Protein AF-A0A453AV91-F1 (afdb_monomer_lite)

Radius of gyration: 17.47 Å; chains: 1; bounding box: 38×27×44 Å

pLDDT: mean 84.44, std 12.91, range [39.5, 97.25]

Structure (mmCIF, N/CA/C/O backbone):
data_AF-A0A453AV91-F1
#
_entry.id   AF-A0A453AV91-F1
#
loop_
_atom_site.group_PDB
_atom_site.id
_atom_site.type_symbol
_atom_site.label_atom_id
_atom_site.label_alt_id
_atom_site.label_comp_id
_atom_site.label_asym_id
_atom_site.label_entity_id
_atom_site.label_seq_id
_atom_site.pdbx_PDB_ins_code
_atom_site.Cartn_x
_atom_site.Cartn_y
_atom_site.Cartn_z
_atom_site.occupancy
_atom_site.B_iso_or_equiv
_atom_site.auth_seq_id
_atom_site.auth_comp_id
_atom_site.auth_asym_id
_atom_site.auth_atom_id
_atom_site.pdbx_PDB_model_num
ATOM 1 N N . MET A 1 1 ? 3.245 9.736 12.009 1.00 63.44 1 MET A N 1
ATOM 2 C CA . MET A 1 1 ? 2.038 9.277 12.734 1.00 63.44 1 MET A CA 1
ATOM 3 C C . MET A 1 1 ? 1.205 10.502 13.049 1.00 63.44 1 MET A C 1
ATOM 5 O O . MET A 1 1 ? 1.737 11.407 13.674 1.00 63.44 1 MET A O 1
ATOM 9 N N . MET A 1 2 ? -0.038 10.572 12.574 1.00 72.44 2 MET A N 1
ATOM 10 C CA . MET A 1 2 ? -0.892 11.754 12.747 1.00 72.44 2 MET A CA 1
ATOM 11 C C . MET A 1 2 ? -2.182 11.342 13.447 1.00 72.44 2 MET A C 1
ATOM 13 O O . MET A 1 2 ? -2.882 10.477 12.938 1.00 72.44 2 MET A O 1
ATOM 17 N N . CYS A 1 3 ? -2.497 11.933 14.600 1.00 78.25 3 CYS A N 1
ATOM 18 C CA . CYS A 1 3 ? -3.756 11.698 15.307 1.00 78.25 3 CYS A CA 1
ATOM 19 C C . CYS A 1 3 ? -4.591 12.975 15.311 1.00 78.25 3 CYS A C 1
ATOM 21 O O . CYS A 1 3 ? -4.126 14.017 15.759 1.00 78.25 3 CYS A O 1
ATOM 23 N N . ILE A 1 4 ? -5.822 12.877 14.823 1.00 78.12 4 ILE A N 1
ATOM 24 C CA . ILE A 1 4 ? -6.762 13.983 14.691 1.00 78.12 4 ILE A CA 1
ATOM 25 C C . ILE A 1 4 ? -7.921 13.735 15.668 1.00 78.12 4 ILE A C 1
ATOM 27 O O . ILE A 1 4 ? -8.476 12.625 15.680 1.00 78.12 4 ILE A O 1
ATOM 31 N N . PRO A 1 5 ? -8.301 14.726 16.492 1.00 73.25 5 PRO A N 1
ATOM 32 C CA . PRO A 1 5 ? -9.514 14.652 17.296 1.00 73.25 5 PRO A CA 1
ATOM 33 C C . PRO A 1 5 ? -10.749 14.465 16.407 1.00 73.25 5 PRO A C 1
ATOM 35 O O . PRO A 1 5 ? -10.887 15.093 15.360 1.00 73.25 5 PRO A O 1
ATOM 38 N N . LYS A 1 6 ? -11.662 13.594 16.820 1.00 71.88 6 LYS A N 1
ATOM 39 C CA . LYS A 1 6 ? -12.963 13.367 16.188 1.00 71.88 6 LYS A CA 1
ATOM 40 C C . LYS A 1 6 ? -14.076 13.731 17.164 1.00 71.88 6 LYS A C 1
ATOM 42 O O . LYS A 1 6 ? -13.840 13.927 18.359 1.00 71.88 6 LYS A O 1
ATOM 47 N N . SER A 1 7 ? -15.299 13.813 16.643 1.00 52.25 7 SER A N 1
ATOM 48 C CA . SER A 1 7 ? -16.496 14.031 17.456 1.00 52.25 7 SER A CA 1
ATOM 49 C C . SER A 1 7 ? -16.586 12.989 18.585 1.00 52.25 7 SER A C 1
ATOM 51 O O . SER A 1 7 ? -16.092 11.860 18.464 1.00 52.25 7 SER A O 1
ATOM 53 N N . PHE A 1 8 ? -17.165 13.397 19.718 1.00 59.78 8 PHE A N 1
ATOM 54 C CA . PHE A 1 8 ? -17.271 12.604 20.955 1.00 59.78 8 PHE A CA 1
ATOM 55 C C . PHE A 1 8 ? -15.936 12.257 21.652 1.00 59.78 8 PHE A C 1
ATOM 57 O O . PHE A 1 8 ? -15.831 11.229 22.320 1.00 59.78 8 PHE A O 1
ATOM 64 N N . GLY A 1 9 ? -14.893 13.084 21.495 1.00 62.41 9 GLY A N 1
ATOM 65 C CA . GLY A 1 9 ? -13.610 12.907 22.199 1.00 62.41 9 GLY A CA 1
ATOM 66 C C . GLY A 1 9 ? -12.787 11.700 21.730 1.00 62.41 9 GLY A C 1
ATOM 67 O O . GLY A 1 9 ? -11.829 11.294 22.387 1.00 62.41 9 GLY A O 1
ATOM 68 N N . SER A 1 10 ? -13.153 11.102 20.595 1.00 65.38 10 SER A N 1
ATOM 69 C CA . SER A 1 10 ? -12.430 9.975 20.009 1.00 65.38 10 SER A CA 1
ATOM 70 C C . SER A 1 10 ? -11.218 10.462 19.203 1.00 65.38 10 SER A C 1
ATOM 72 O O . SER A 1 10 ? -11.280 11.499 18.553 1.00 65.38 10 SER A O 1
ATOM 74 N N . LYS A 1 11 ? -10.088 9.744 19.240 1.00 76.75 11 LYS A N 1
ATOM 75 C CA . LYS A 1 11 ? -8.910 10.056 18.407 1.00 76.75 11 LYS A CA 1
ATOM 76 C C . LYS A 1 11 ? -8.885 9.140 17.184 1.00 76.75 11 LYS A C 1
ATOM 78 O O . LYS A 1 11 ? -8.959 7.916 17.342 1.00 76.75 11 LYS A O 1
ATOM 83 N N . GLN A 1 12 ? -8.773 9.726 15.988 1.00 82.25 12 GLN A N 1
ATOM 84 C CA . GLN A 1 12 ? -8.464 9.005 14.752 1.00 82.25 12 GLN A CA 1
ATOM 85 C C . GLN A 1 12 ? -6.985 9.165 14.428 1.00 82.25 12 GLN A C 1
ATOM 87 O O . GLN A 1 12 ? -6.529 10.276 14.186 1.00 82.25 12 GLN A O 1
ATOM 92 N N . CYS A 1 13 ? -6.249 8.062 14.378 1.00 82.50 13 CYS A N 1
ATOM 93 C CA . CYS A 1 13 ? -4.828 8.058 14.068 1.00 82.50 13 CYS A CA 1
ATOM 94 C C . CYS A 1 13 ? -4.567 7.428 12.700 1.00 82.50 13 CYS A C 1
ATOM 96 O O . CYS A 1 13 ? -5.053 6.339 12.415 1.00 82.50 13 CYS A O 1
ATOM 98 N N . ILE A 1 14 ? -3.790 8.107 11.862 1.00 77.81 14 ILE A N 1
ATOM 99 C CA . ILE A 1 14 ? -3.276 7.595 10.596 1.00 77.81 14 ILE A CA 1
ATOM 100 C C . ILE A 1 14 ? -1.859 7.084 10.842 1.00 77.81 14 ILE A C 1
ATOM 102 O O . ILE A 1 14 ? -0.964 7.817 11.293 1.00 77.81 14 ILE A O 1
ATOM 106 N N . PHE A 1 15 ? -1.675 5.802 10.551 1.00 76.00 15 PHE A N 1
ATOM 107 C CA . PHE A 1 15 ? -0.413 5.104 10.648 1.00 76.00 15 PHE A CA 1
ATOM 108 C C . PHE A 1 15 ? 0.048 4.679 9.257 1.00 76.00 15 PHE A C 1
ATOM 110 O O . PHE A 1 15 ? -0.577 3.863 8.583 1.00 76.00 15 PHE A O 1
ATOM 117 N N . GLN A 1 16 ? 1.168 5.252 8.842 1.00 63.97 16 GLN A N 1
ATOM 118 C CA . GLN A 1 16 ? 1.811 4.975 7.570 1.00 63.97 16 GLN A CA 1
ATOM 119 C C . GLN A 1 16 ? 3.287 4.777 7.875 1.00 63.97 16 GLN A C 1
ATOM 121 O O . GLN A 1 16 ? 4.066 5.723 7.884 1.00 63.97 16 GLN A O 1
ATOM 126 N N . TYR A 1 17 ? 3.642 3.567 8.288 1.00 62.88 17 TYR A N 1
ATOM 127 C CA . TYR A 1 17 ? 5.019 3.219 8.616 1.00 62.88 17 TYR A CA 1
ATOM 128 C C . TYR A 1 17 ? 5.360 1.884 7.973 1.00 62.88 17 TYR A C 1
ATOM 130 O O . TYR A 1 17 ? 4.558 0.956 7.975 1.00 62.88 17 TYR A O 1
ATOM 138 N N . ILE A 1 18 ? 6.582 1.825 7.449 1.00 54.62 18 ILE A N 1
ATOM 139 C CA . ILE A 1 18 ? 7.160 0.719 6.671 1.00 54.62 18 ILE A CA 1
ATOM 140 C C . ILE A 1 18 ? 7.706 -0.392 7.592 1.00 54.62 18 ILE A C 1
ATOM 142 O O . ILE A 1 18 ? 8.215 -1.409 7.131 1.00 54.62 18 ILE A O 1
ATOM 146 N N . TYR A 1 19 ? 7.604 -0.221 8.912 1.00 57.19 19 TYR A N 1
ATOM 147 C CA . TYR A 1 19 ? 8.121 -1.167 9.897 1.00 57.19 19 TYR A CA 1
ATOM 148 C C . TYR A 1 19 ? 6.991 -1.728 10.748 1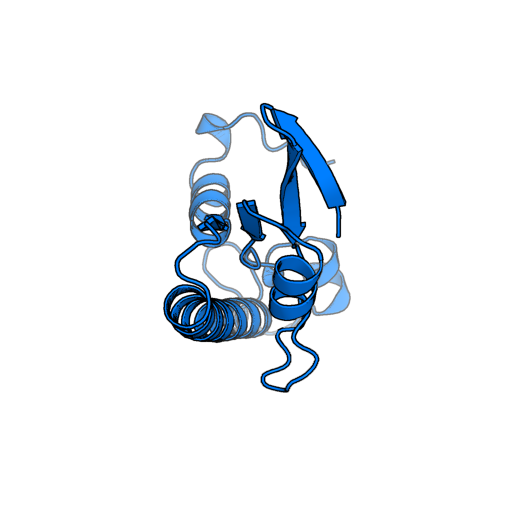.00 57.19 19 TYR A C 1
ATOM 150 O O . TYR A 1 19 ? 6.415 -1.044 11.593 1.00 57.19 19 TYR A O 1
ATOM 158 N N . ILE A 1 20 ? 6.693 -3.005 10.523 1.00 58.22 20 ILE A N 1
ATOM 159 C CA . ILE A 1 20 ? 5.889 -3.804 11.439 1.00 58.22 20 ILE A CA 1
ATOM 160 C C . ILE A 1 20 ? 6.885 -4.588 12.270 1.00 58.22 20 ILE A C 1
ATOM 162 O O . ILE A 1 20 ? 7.383 -5.627 11.838 1.00 58.22 20 ILE A O 1
ATOM 166 N N . ASN A 1 21 ? 7.188 -4.081 13.458 1.00 58.69 21 ASN A N 1
ATOM 167 C CA . ASN A 1 21 ? 7.841 -4.902 14.464 1.00 58.69 21 ASN A CA 1
ATOM 168 C C . ASN A 1 21 ? 6.806 -5.912 14.981 1.00 58.69 21 ASN A C 1
ATOM 170 O O . ASN A 1 21 ? 5.677 -5.540 15.326 1.00 58.69 21 ASN A O 1
ATOM 174 N N . ARG A 1 22 ? 7.179 -7.198 14.988 1.00 58.88 22 ARG A N 1
ATOM 175 C CA . ARG A 1 22 ? 6.365 -8.274 15.586 1.00 58.88 22 ARG A CA 1
ATOM 176 C C . ARG A 1 22 ? 6.412 -8.257 17.123 1.00 58.88 22 ARG A C 1
ATOM 178 O O . ARG A 1 22 ? 5.667 -9.003 17.749 1.00 58.88 22 ARG A O 1
ATOM 185 N N . ASP A 1 23 ? 7.240 -7.394 17.705 1.00 59.19 23 ASP A N 1
ATOM 186 C CA . ASP A 1 23 ? 7.499 -7.327 19.142 1.00 59.19 23 ASP A CA 1
ATOM 187 C C . ASP A 1 23 ? 6.494 -6.458 19.919 1.00 59.19 23 ASP A C 1
ATOM 189 O O . ASP A 1 23 ? 5.568 -5.852 19.369 1.00 59.19 23 ASP A O 1
ATOM 193 N N . PHE A 1 24 ? 6.697 -6.409 21.240 1.00 49.00 24 PHE A N 1
ATOM 194 C CA . PHE A 1 24 ? 5.861 -5.708 22.218 1.00 49.00 24 PHE A CA 1
ATOM 195 C C . PHE A 1 24 ? 5.777 -4.185 21.981 1.00 49.00 24 PHE A C 1
ATOM 197 O O . PHE A 1 24 ? 4.744 -3.586 22.271 1.00 49.00 24 PHE A O 1
ATOM 204 N N . ASP A 1 25 ? 6.795 -3.564 21.368 1.00 63.44 25 ASP A N 1
ATOM 205 C CA . ASP A 1 25 ? 6.786 -2.143 20.967 1.00 63.44 25 ASP A CA 1
ATOM 206 C C . ASP A 1 25 ? 6.143 -1.939 19.584 1.00 63.44 25 ASP A C 1
ATOM 208 O O . ASP A 1 25 ? 6.678 -1.289 18.684 1.00 63.44 25 ASP A O 1
ATOM 212 N N . ASN A 1 26 ? 4.976 -2.551 19.376 1.00 77.44 26 ASN A N 1
ATOM 213 C CA . ASN A 1 26 ? 4.208 -2.331 18.164 1.00 77.44 26 ASN A CA 1
ATOM 214 C C . ASN A 1 26 ? 3.555 -0.933 18.229 1.00 77.44 26 ASN A C 1
ATOM 216 O O . ASN A 1 26 ? 2.711 -0.693 19.103 1.00 77.44 26 ASN A O 1
ATOM 220 N N . PRO A 1 27 ? 3.849 -0.018 17.288 1.00 80.50 27 PRO A N 1
ATOM 221 C CA . PRO A 1 27 ? 3.313 1.343 17.330 1.00 80.50 27 PRO A CA 1
ATOM 222 C C . PRO A 1 27 ? 1.780 1.413 17.296 1.00 80.50 27 PRO A C 1
ATOM 224 O O . PRO A 1 27 ? 1.188 2.323 17.873 1.00 80.50 27 PRO A O 1
ATOM 227 N N . LEU A 1 28 ? 1.114 0.436 16.669 1.00 84.75 28 LEU A N 1
ATOM 228 C CA . LEU A 1 28 ? -0.347 0.346 16.664 1.00 84.75 28 LEU A CA 1
ATOM 229 C C . LEU A 1 28 ? -0.888 0.013 18.061 1.00 84.75 28 LEU A C 1
ATOM 231 O O . LEU A 1 28 ? -1.907 0.571 18.454 1.00 84.75 28 LEU A O 1
ATOM 235 N N . GLN A 1 29 ? -0.202 -0.835 18.838 1.00 87.56 29 GLN A N 1
ATOM 236 C CA . GLN A 1 29 ? -0.583 -1.105 20.233 1.00 87.56 29 GLN A CA 1
ATOM 237 C C . GLN A 1 29 ? -0.455 0.152 21.089 1.00 87.56 29 GLN A C 1
ATOM 239 O O . GLN A 1 29 ? -1.357 0.454 21.866 1.00 87.56 29 GLN A O 1
ATOM 244 N N . ARG A 1 30 ? 0.616 0.930 20.895 1.00 85.88 30 ARG A N 1
ATOM 245 C CA . ARG A 1 30 ? 0.808 2.211 21.588 1.00 85.88 30 ARG A CA 1
ATOM 246 C C . ARG A 1 30 ? -0.298 3.206 21.266 1.00 85.88 30 ARG A C 1
ATOM 248 O O . ARG A 1 30 ? -0.814 3.859 22.166 1.00 85.88 30 ARG A O 1
ATOM 255 N N . LEU A 1 31 ? -0.721 3.289 20.004 1.00 86.56 31 LEU A N 1
ATOM 256 C CA . LEU A 1 31 ? -1.872 4.110 19.621 1.00 86.56 31 LEU A CA 1
ATOM 257 C C . LEU A 1 31 ? -3.141 3.702 20.378 1.00 86.56 31 LEU A C 1
ATOM 259 O O . LEU A 1 31 ? -3.849 4.572 20.886 1.00 86.56 31 LEU A O 1
ATOM 263 N N . VAL A 1 32 ? -3.403 2.398 20.499 1.00 88.69 32 VAL A N 1
ATOM 264 C CA . VAL A 1 32 ? -4.538 1.893 21.284 1.00 88.69 32 VAL A CA 1
ATOM 265 C C . VAL A 1 32 ? -4.400 2.274 22.762 1.00 88.69 32 VAL A C 1
ATOM 267 O O . VAL A 1 32 ? -5.340 2.819 23.335 1.00 88.69 32 VAL A O 1
ATOM 270 N N . GLN A 1 33 ? -3.227 2.058 23.366 1.00 88.00 33 GLN A N 1
ATOM 271 C CA . GLN A 1 33 ? -2.942 2.408 24.766 1.00 88.00 33 GLN A CA 1
ATOM 272 C C . GLN A 1 33 ? -3.105 3.912 25.046 1.00 88.00 33 GLN A C 1
ATOM 274 O O . GLN A 1 33 ? -3.547 4.295 26.124 1.00 88.00 33 GLN A O 1
ATOM 279 N N . HIS A 1 34 ? -2.827 4.770 24.061 1.00 87.25 34 HIS A N 1
ATOM 280 C CA . HIS A 1 34 ? -3.050 6.219 24.136 1.00 87.25 34 HIS A CA 1
ATOM 281 C C . HIS A 1 34 ? -4.492 6.660 23.798 1.00 87.25 34 HIS A C 1
ATOM 283 O O . HIS A 1 34 ? -4.755 7.857 23.614 1.00 87.25 34 HIS A O 1
ATOM 289 N N . GLY A 1 35 ? -5.437 5.718 23.722 1.00 88.31 35 GLY A N 1
ATOM 290 C CA . GLY A 1 35 ? -6.868 5.989 23.571 1.00 88.31 35 GLY A CA 1
ATOM 291 C C . GLY A 1 35 ? -7.344 6.170 22.128 1.00 88.31 35 GLY A C 1
ATOM 292 O O . GLY A 1 35 ? -8.411 6.750 21.906 1.00 88.31 35 GLY A O 1
ATOM 293 N N . ALA A 1 36 ? -6.588 5.708 21.125 1.00 88.69 36 ALA A N 1
ATOM 294 C CA . ALA A 1 36 ? -7.070 5.712 19.746 1.00 88.69 36 ALA A CA 1
ATOM 295 C C . ALA A 1 36 ? -8.261 4.751 19.589 1.00 88.69 36 ALA A C 1
ATOM 297 O O . ALA A 1 36 ? -8.143 3.537 19.774 1.00 88.69 36 ALA A O 1
ATOM 298 N N . LYS A 1 37 ? -9.417 5.303 19.201 1.00 91.06 37 LYS A N 1
ATOM 299 C CA . LYS A 1 37 ? -10.620 4.516 18.875 1.00 91.06 37 LYS A CA 1
ATOM 300 C C . LYS A 1 37 ? -10.687 4.150 17.397 1.00 91.06 37 LYS A C 1
ATOM 302 O O . LYS A 1 37 ? -11.312 3.153 17.046 1.00 91.06 37 LYS A O 1
ATOM 307 N N . TYR A 1 38 ? -10.028 4.935 16.548 1.00 90.69 38 TYR A N 1
ATOM 308 C CA . TYR A 1 38 ? -9.949 4.708 15.112 1.00 90.69 38 TYR A CA 1
ATOM 309 C C . TYR A 1 38 ? -8.490 4.758 14.681 1.00 90.69 38 TYR A C 1
ATOM 311 O O . TYR A 1 38 ? -7.803 5.749 14.922 1.00 90.69 38 TYR A O 1
ATOM 319 N N . ILE A 1 39 ? -8.015 3.700 14.038 1.00 89.81 39 ILE A N 1
ATOM 320 C CA . ILE A 1 39 ? -6.660 3.633 13.499 1.00 89.81 39 ILE A CA 1
ATOM 321 C C . ILE A 1 39 ? -6.773 3.276 12.025 1.00 89.81 39 ILE A C 1
ATOM 323 O O . ILE A 1 39 ? -7.290 2.219 11.685 1.00 89.81 39 ILE A O 1
ATOM 327 N N . VAL A 1 40 ? -6.308 4.157 11.149 1.00 89.31 40 VAL A N 1
ATOM 328 C CA . VAL A 1 40 ? -6.215 3.902 9.712 1.00 89.31 40 VAL A CA 1
ATOM 329 C C . VAL A 1 40 ? -4.780 3.520 9.404 1.00 89.31 40 VAL A C 1
ATOM 331 O O . VAL A 1 40 ? -3.865 4.281 9.708 1.00 89.31 40 VAL A O 1
ATOM 334 N N . VAL A 1 41 ? -4.586 2.347 8.816 1.00 87.69 41 VAL A N 1
ATOM 335 C CA . VAL A 1 41 ? -3.274 1.821 8.460 1.00 87.69 41 VAL A CA 1
ATOM 336 C C . VAL A 1 41 ? -3.179 1.691 6.952 1.00 87.69 41 VAL A C 1
ATOM 338 O O . VAL A 1 41 ? -4.008 1.032 6.333 1.00 87.69 41 VAL A O 1
ATOM 341 N N . ALA A 1 42 ? -2.186 2.333 6.359 1.00 85.69 42 ALA A N 1
ATOM 342 C CA . ALA A 1 42 ? -1.933 2.260 4.929 1.00 85.69 42 ALA A CA 1
ATOM 343 C C . ALA A 1 42 ? -1.002 1.092 4.586 1.00 85.69 42 ALA A C 1
ATOM 345 O O . ALA A 1 42 ? 0.063 0.965 5.190 1.00 85.69 42 ALA A O 1
ATOM 346 N N . ASP A 1 43 ? -1.370 0.289 3.587 1.00 87.62 43 ASP A N 1
ATOM 347 C CA . ASP A 1 43 ? -0.454 -0.676 2.976 1.00 87.62 43 ASP A CA 1
ATOM 348 C C . ASP A 1 43 ? 0.650 0.045 2.180 1.00 87.62 43 ASP A C 1
ATOM 350 O O . ASP A 1 43 ? 0.494 1.181 1.723 1.00 87.62 43 ASP A O 1
ATOM 354 N N . ILE A 1 44 ? 1.764 -0.644 1.943 1.00 87.56 44 ILE A N 1
ATOM 355 C CA . ILE A 1 44 ? 2.812 -0.172 1.040 1.00 87.56 44 ILE A CA 1
ATOM 356 C C . ILE A 1 44 ? 2.343 -0.381 -0.404 1.00 87.56 44 ILE A C 1
ATOM 358 O O . ILE A 1 44 ? 2.021 -1.495 -0.814 1.00 87.56 44 ILE A O 1
ATOM 362 N N . PHE A 1 45 ? 2.296 0.693 -1.184 1.00 90.12 45 PHE A N 1
ATOM 363 C CA . PHE A 1 45 ? 2.035 0.666 -2.628 1.00 90.12 45 PHE A CA 1
ATOM 364 C C . PHE A 1 45 ? 3.253 0.081 -3.391 1.00 90.12 45 PHE A C 1
ATOM 366 O O . PHE A 1 45 ? 4.290 -0.153 -2.768 1.00 90.12 45 PHE A O 1
ATOM 373 N N . PRO A 1 46 ? 3.196 -0.223 -4.703 1.00 93.69 46 PRO A N 1
ATOM 374 C CA . PRO A 1 46 ? 4.328 -0.823 -5.419 1.00 93.69 46 PRO A CA 1
ATOM 375 C C . PRO A 1 46 ? 5.490 0.174 -5.582 1.00 93.69 46 PRO A C 1
ATOM 377 O O . PRO A 1 46 ? 5.676 0.807 -6.615 1.00 93.69 46 PRO A O 1
ATOM 380 N N . ILE A 1 47 ? 6.309 0.305 -4.537 1.00 93.00 47 ILE A N 1
ATOM 381 C CA . ILE A 1 47 ? 7.444 1.236 -4.469 1.00 93.00 47 ILE A CA 1
ATOM 382 C C . ILE A 1 47 ? 8.493 0.996 -5.564 1.00 93.00 47 ILE A C 1
ATOM 384 O O . ILE A 1 47 ? 9.237 1.913 -5.895 1.00 93.00 47 ILE A O 1
ATOM 388 N N . GLY A 1 48 ? 8.541 -0.203 -6.156 1.00 94.56 48 GLY A N 1
ATOM 389 C CA . GLY A 1 48 ? 9.404 -0.513 -7.297 1.00 94.56 48 GLY A CA 1
ATOM 390 C C . GLY A 1 48 ? 9.014 0.209 -8.588 1.00 94.56 48 GLY A C 1
ATOM 391 O O . GLY A 1 48 ? 9.775 0.138 -9.545 1.00 94.56 48 GLY A O 1
ATOM 392 N N . CYS A 1 49 ? 7.860 0.880 -8.615 1.00 95.06 49 CYS A N 1
ATOM 393 C CA . CYS A 1 49 ? 7.403 1.719 -9.721 1.00 95.06 49 CYS A CA 1
ATOM 394 C C . CYS A 1 49 ? 7.786 3.198 -9.560 1.00 95.06 49 CYS A C 1
ATOM 396 O O . CYS A 1 49 ? 7.554 3.992 -10.465 1.00 95.06 49 CYS A O 1
ATOM 398 N N . LEU A 1 50 ? 8.318 3.610 -8.403 1.00 93.19 50 LEU A N 1
ATOM 399 C CA . LEU A 1 50 ? 8.652 5.016 -8.182 1.00 93.19 50 LEU A CA 1
ATOM 400 C C . LEU A 1 50 ? 9.909 5.413 -8.963 1.00 93.19 50 LEU A C 1
ATOM 402 O O . LEU A 1 50 ? 10.894 4.671 -8.892 1.00 93.19 50 LEU A O 1
ATOM 406 N N . PRO A 1 51 ? 9.958 6.620 -9.566 1.00 92.44 51 PRO A N 1
ATOM 407 C CA . PRO A 1 51 ? 11.144 7.103 -10.275 1.00 92.44 51 PRO A CA 1
ATOM 408 C C . PRO A 1 51 ? 12.423 6.989 -9.440 1.00 92.44 51 PRO A C 1
ATOM 410 O O . PRO A 1 51 ? 13.427 6.454 -9.893 1.00 92.44 51 PRO A O 1
ATOM 413 N N . GLY A 1 52 ? 12.373 7.374 -8.160 1.00 93.50 52 GLY A N 1
ATOM 414 C CA . GLY A 1 52 ? 13.530 7.267 -7.267 1.00 93.50 52 GLY A CA 1
ATOM 415 C C . GLY A 1 52 ? 14.021 5.830 -7.035 1.00 93.50 52 GLY A C 1
ATOM 416 O O . GLY A 1 52 ? 15.226 5.619 -6.902 1.00 93.50 52 GLY A O 1
ATOM 417 N N . ALA A 1 53 ? 13.120 4.842 -7.000 1.00 92.81 53 ALA A N 1
ATOM 418 C CA . ALA A 1 53 ? 13.497 3.434 -6.882 1.00 92.81 53 ALA A CA 1
ATOM 419 C C . ALA A 1 53 ? 14.069 2.908 -8.203 1.00 92.81 53 ALA A C 1
ATOM 421 O O . ALA A 1 53 ? 15.095 2.234 -8.188 1.00 92.81 53 ALA A O 1
ATOM 422 N N . LEU A 1 54 ? 13.446 3.268 -9.328 1.00 95.12 54 LEU A N 1
ATOM 423 C CA . LEU A 1 54 ? 13.897 2.899 -10.669 1.00 95.12 54 LEU A CA 1
ATOM 424 C C . LEU A 1 54 ? 15.296 3.442 -10.973 1.00 95.12 54 LEU A C 1
ATOM 426 O O . LEU A 1 54 ? 16.112 2.706 -11.515 1.00 95.12 54 LEU A O 1
ATOM 430 N N . THR A 1 55 ? 15.605 4.675 -10.561 1.00 95.19 55 THR A N 1
ATOM 431 C CA . THR A 1 55 ? 16.931 5.279 -10.751 1.00 95.19 55 THR A CA 1
ATOM 432 C C . THR A 1 55 ? 17.982 4.670 -9.824 1.00 95.19 55 THR A C 1
ATOM 434 O O . THR A 1 55 ? 19.075 4.331 -10.265 1.00 95.19 55 THR A O 1
ATOM 437 N N . LYS A 1 56 ? 17.682 4.522 -8.527 1.00 95.56 56 LYS A N 1
ATOM 438 C CA . LYS A 1 56 ? 18.683 4.086 -7.533 1.00 95.56 56 LYS A CA 1
ATOM 439 C C . LYS A 1 56 ? 18.938 2.582 -7.530 1.00 95.56 56 LYS A C 1
ATOM 441 O O . LYS A 1 56 ? 20.016 2.152 -7.136 1.00 95.56 56 LYS A O 1
ATOM 446 N N . LEU A 1 57 ? 17.937 1.789 -7.901 1.00 94.81 57 LEU A N 1
ATOM 447 C CA . LEU A 1 57 ? 17.973 0.325 -7.870 1.00 94.81 57 LEU A CA 1
ATOM 448 C C . LEU A 1 57 ? 17.836 -0.267 -9.278 1.00 94.81 57 LEU A C 1
ATOM 450 O O . LEU A 1 57 ? 17.368 -1.398 -9.426 1.00 94.81 57 LEU A O 1
ATOM 454 N N . ALA A 1 58 ? 18.214 0.509 -10.299 1.00 93.38 58 ALA A N 1
ATOM 455 C CA . ALA A 1 58 ? 18.204 0.086 -11.690 1.00 93.38 58 ALA A CA 1
ATOM 456 C C . ALA A 1 58 ? 18.952 -1.241 -11.866 1.00 93.38 58 ALA A C 1
ATOM 458 O O . ALA A 1 58 ? 20.003 -1.473 -11.264 1.00 93.38 58 ALA A O 1
ATOM 459 N N . ASN A 1 59 ? 18.417 -2.106 -12.719 1.00 93.62 59 ASN A N 1
ATOM 460 C CA . ASN A 1 59 ? 19.030 -3.371 -13.073 1.00 93.62 59 ASN A CA 1
ATOM 461 C C . ASN A 1 59 ? 19.213 -3.430 -14.598 1.00 93.62 59 ASN A C 1
ATOM 463 O O . ASN A 1 59 ? 18.270 -3.135 -15.327 1.00 93.62 59 ASN A O 1
ATOM 467 N N . PRO A 1 60 ? 20.388 -3.818 -15.120 1.00 93.94 60 PRO A N 1
ATOM 468 C CA . PRO A 1 60 ? 20.572 -3.958 -16.565 1.00 93.94 60 PRO A CA 1
ATOM 469 C C . PRO A 1 60 ? 19.733 -5.101 -17.159 1.00 93.94 60 PRO A C 1
ATOM 471 O O . PRO A 1 60 ? 19.426 -5.099 -18.352 1.00 93.94 60 PRO A O 1
ATOM 474 N N . ASN A 1 61 ? 19.343 -6.085 -16.346 1.00 96.06 61 ASN A N 1
ATOM 475 C CA . ASN A 1 61 ? 18.530 -7.203 -16.786 1.00 96.06 61 ASN A CA 1
ATOM 476 C C . ASN A 1 61 ? 17.048 -6.811 -16.859 1.00 96.06 61 ASN A C 1
ATOM 478 O O . ASN A 1 61 ? 16.362 -6.701 -15.841 1.00 96.06 61 ASN A O 1
ATOM 482 N N . LYS A 1 62 ? 16.521 -6.699 -18.083 1.00 93.56 62 LYS A N 1
ATOM 483 C CA . LYS A 1 62 ? 15.104 -6.397 -18.342 1.00 93.56 62 LYS A CA 1
ATOM 484 C C . LYS A 1 62 ? 14.135 -7.409 -17.713 1.00 93.56 62 LYS A C 1
ATOM 486 O O . LYS A 1 62 ? 12.999 -7.053 -17.422 1.00 93.56 62 LYS A O 1
ATOM 491 N N . VAL A 1 63 ? 14.569 -8.645 -17.444 1.00 96.81 63 VAL A N 1
ATOM 492 C CA . VAL A 1 63 ? 13.739 -9.675 -16.790 1.00 96.81 63 VAL A CA 1
ATOM 493 C C . VAL A 1 63 ? 13.373 -9.293 -15.349 1.00 96.81 63 VAL A C 1
ATOM 495 O O . VAL A 1 63 ? 12.340 -9.739 -14.845 1.00 96.81 63 VAL A O 1
ATOM 498 N N . GLU A 1 64 ? 14.148 -8.422 -14.698 1.00 96.44 64 GLU A N 1
ATOM 499 C CA . GLU A 1 64 ? 13.863 -7.927 -13.343 1.00 96.44 64 GLU A CA 1
ATOM 500 C C . GLU A 1 64 ? 12.696 -6.930 -13.287 1.00 96.44 64 GLU A C 1
ATOM 502 O O . GLU A 1 64 ? 12.220 -6.600 -12.197 1.00 96.44 64 GLU A O 1
ATOM 507 N N . TYR A 1 65 ? 12.186 -6.501 -14.441 1.00 97.00 65 TYR A N 1
ATOM 508 C CA . TYR A 1 65 ? 11.060 -5.583 -14.553 1.00 97.00 65 TYR A CA 1
ATOM 509 C C . TYR A 1 65 ? 9.778 -6.329 -14.930 1.00 97.00 65 TYR A C 1
ATOM 511 O O . TYR A 1 65 ? 9.800 -7.333 -15.651 1.00 97.00 65 TYR A O 1
ATOM 519 N N . ASP A 1 66 ? 8.649 -5.903 -14.372 1.00 95.50 66 ASP A N 1
ATOM 520 C CA . ASP A 1 66 ? 7.324 -6.393 -14.760 1.00 95.50 66 ASP A CA 1
ATOM 521 C C . ASP A 1 66 ? 6.782 -5.665 -16.000 1.00 95.50 66 ASP A C 1
ATOM 523 O O . ASP A 1 66 ? 7.475 -4.860 -16.623 1.00 95.50 66 ASP A O 1
ATOM 527 N N . ARG A 1 67 ? 5.543 -5.989 -16.392 1.00 94.62 67 ARG A N 1
ATOM 528 C CA . ARG A 1 67 ? 4.905 -5.420 -17.588 1.00 94.62 67 ARG A CA 1
ATOM 529 C C . ARG A 1 67 ? 4.749 -3.897 -17.527 1.00 94.62 67 ARG A C 1
ATOM 531 O O . ARG A 1 67 ? 4.575 -3.276 -18.565 1.00 94.62 67 ARG A O 1
ATOM 538 N N . HIS A 1 68 ? 4.790 -3.322 -16.326 1.00 92.12 68 HIS A 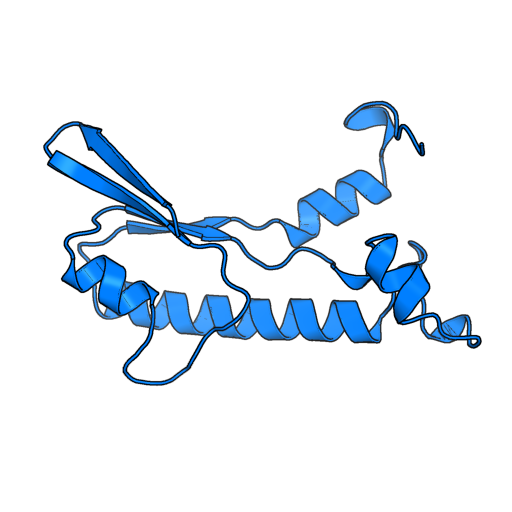N 1
ATOM 539 C CA . HIS A 1 68 ? 4.658 -1.890 -16.076 1.00 92.12 68 HIS A CA 1
ATOM 540 C C . HIS A 1 68 ? 6.014 -1.183 -15.992 1.00 92.12 68 HIS A C 1
ATOM 542 O O . HIS A 1 68 ? 6.065 0.011 -15.717 1.00 92.12 68 HIS A O 1
ATOM 548 N N . GLY A 1 69 ? 7.121 -1.907 -16.186 1.00 93.75 69 GLY A N 1
ATOM 549 C CA . GLY A 1 69 ? 8.463 -1.361 -16.007 1.00 93.75 69 GLY A CA 1
ATOM 550 C C . GLY A 1 69 ? 8.849 -1.176 -14.539 1.00 93.75 69 GLY A C 1
ATOM 551 O O . GLY A 1 69 ? 9.795 -0.447 -14.253 1.00 93.75 69 GLY A O 1
ATOM 552 N N . CYS A 1 70 ? 8.163 -1.831 -13.597 1.00 96.00 70 CYS A N 1
ATOM 553 C CA . CYS A 1 70 ? 8.495 -1.750 -12.179 1.00 96.00 70 CYS A CA 1
ATOM 554 C C . CYS A 1 70 ? 9.448 -2.868 -11.744 1.00 96.00 70 CYS A C 1
ATOM 556 O O . CYS A 1 70 ? 9.378 -4.000 -12.225 1.00 96.00 70 CYS A O 1
ATOM 558 N N . LEU A 1 71 ? 10.307 -2.588 -10.761 1.00 97.25 71 LEU A N 1
ATOM 559 C CA . LEU A 1 71 ? 11.258 -3.568 -10.224 1.00 97.25 71 LEU A CA 1
ATOM 560 C C . LEU A 1 71 ? 10.549 -4.692 -9.443 1.00 97.25 71 LEU A C 1
ATOM 562 O O . LEU A 1 71 ? 10.064 -4.488 -8.321 1.00 97.25 71 LEU A O 1
ATOM 566 N N . LYS A 1 72 ? 10.575 -5.923 -9.976 1.00 96.50 72 LYS A N 1
ATOM 567 C CA . LYS A 1 72 ? 9.919 -7.110 -9.390 1.00 96.50 72 LYS A CA 1
ATOM 568 C C . LYS A 1 72 ? 10.402 -7.413 -7.979 1.00 96.50 72 LYS A C 1
ATOM 570 O O . LYS A 1 72 ? 9.588 -7.724 -7.106 1.00 96.50 72 LYS A O 1
ATOM 575 N N . ARG A 1 73 ? 11.717 -7.347 -7.734 1.00 94.81 73 ARG A N 1
ATOM 576 C CA . ARG A 1 73 ? 12.313 -7.633 -6.416 1.00 94.81 73 ARG A CA 1
ATOM 577 C C . ARG A 1 73 ? 11.793 -6.673 -5.346 1.00 94.81 73 ARG A C 1
ATOM 579 O O . ARG A 1 73 ? 11.399 -7.115 -4.268 1.00 94.81 73 ARG A O 1
ATOM 586 N N . VAL A 1 74 ? 11.734 -5.382 -5.665 1.00 94.25 74 VAL A N 1
ATOM 587 C CA . VAL A 1 74 ? 11.259 -4.338 -4.748 1.00 94.25 74 VAL A CA 1
ATOM 588 C C . VAL A 1 74 ? 9.753 -4.499 -4.496 1.00 94.25 74 VAL A C 1
ATOM 590 O O . VAL A 1 74 ? 9.305 -4.521 -3.350 1.00 94.25 74 VAL A O 1
ATOM 593 N N . ASN A 1 75 ? 8.973 -4.738 -5.552 1.00 95.12 75 ASN A N 1
ATOM 594 C CA . ASN A 1 75 ? 7.533 -4.981 -5.450 1.00 95.12 75 ASN A CA 1
ATOM 595 C C . ASN A 1 75 ? 7.187 -6.278 -4.693 1.00 95.12 75 ASN A C 1
ATOM 597 O O . ASN A 1 75 ? 6.145 -6.354 -4.037 1.00 95.12 75 ASN A O 1
ATOM 601 N N . ARG A 1 76 ? 8.050 -7.301 -4.734 1.00 94.50 76 ARG A N 1
ATOM 602 C CA . ARG A 1 76 ? 7.910 -8.521 -3.920 1.00 94.50 76 ARG A CA 1
ATOM 603 C C . ARG A 1 76 ? 8.067 -8.221 -2.431 1.00 94.50 76 ARG A C 1
ATOM 605 O O . ARG A 1 76 ? 7.266 -8.715 -1.643 1.00 94.50 76 ARG A O 1
ATOM 612 N N . LEU A 1 77 ? 9.039 -7.386 -2.061 1.00 91.56 77 LEU A N 1
ATOM 613 C CA . LEU A 1 77 ? 9.238 -6.967 -0.673 1.00 91.56 77 LEU A CA 1
ATOM 614 C C . LEU A 1 77 ? 8.032 -6.176 -0.147 1.00 91.56 77 LEU A C 1
ATOM 616 O O . LEU A 1 77 ? 7.550 -6.465 0.945 1.00 91.56 77 LEU A O 1
ATOM 620 N N . ALA A 1 78 ? 7.492 -5.254 -0.949 1.00 91.56 78 ALA A N 1
ATOM 621 C CA . ALA A 1 78 ? 6.277 -4.513 -0.606 1.00 91.56 78 ALA A CA 1
ATOM 622 C C . ALA A 1 78 ? 5.077 -5.447 -0.352 1.00 91.56 78 ALA A C 1
ATOM 624 O O . ALA A 1 78 ? 4.404 -5.335 0.670 1.00 91.56 78 ALA A O 1
ATOM 625 N N . ARG A 1 79 ? 4.842 -6.431 -1.234 1.00 92.25 79 ARG A N 1
ATOM 626 C CA . ARG A 1 79 ? 3.761 -7.418 -1.047 1.00 92.25 79 ARG A CA 1
ATOM 627 C C . ARG A 1 79 ? 3.963 -8.283 0.193 1.00 92.25 79 ARG A C 1
ATOM 629 O O . ARG A 1 79 ? 3.005 -8.532 0.921 1.00 92.25 79 ARG A O 1
ATOM 636 N N . TYR A 1 80 ? 5.195 -8.718 0.447 1.00 91.00 80 TYR A N 1
ATOM 637 C CA . TYR A 1 80 ? 5.517 -9.493 1.641 1.00 91.00 80 TYR A CA 1
ATOM 638 C C . TYR A 1 80 ? 5.256 -8.686 2.919 1.00 91.00 80 TYR A C 1
ATOM 640 O O . TYR A 1 80 ? 4.587 -9.173 3.828 1.00 91.00 80 TYR A O 1
ATOM 648 N N . HIS A 1 81 ? 5.687 -7.422 2.950 1.00 88.12 81 HIS A N 1
ATOM 649 C CA . HIS A 1 81 ? 5.390 -6.509 4.049 1.00 88.12 81 HIS A CA 1
ATOM 650 C C . HIS A 1 81 ? 3.880 -6.359 4.278 1.00 88.12 81 HIS A C 1
ATOM 652 O O . HIS A 1 81 ? 3.413 -6.526 5.402 1.00 88.12 81 HIS A O 1
ATOM 658 N N . ASN A 1 82 ? 3.100 -6.121 3.219 1.00 89.94 82 ASN A N 1
ATOM 659 C CA . ASN A 1 82 ? 1.644 -5.997 3.330 1.00 89.94 82 ASN A CA 1
ATOM 660 C C . ASN A 1 82 ? 1.001 -7.281 3.872 1.00 89.94 82 ASN A C 1
ATOM 662 O O . ASN A 1 82 ? 0.090 -7.214 4.691 1.00 89.94 82 ASN A O 1
ATOM 666 N N . SER A 1 83 ? 1.496 -8.462 3.487 1.00 90.62 83 SER A N 1
ATOM 667 C CA . SER A 1 83 ? 1.012 -9.729 4.052 1.00 90.62 83 SER A CA 1
ATOM 668 C C . SER A 1 83 ? 1.238 -9.799 5.565 1.00 90.62 83 SER A C 1
ATOM 670 O O . SER A 1 83 ? 0.329 -10.162 6.313 1.00 90.62 83 SER A O 1
ATOM 672 N N . LEU A 1 84 ? 2.429 -9.411 6.032 1.00 88.00 84 LEU A N 1
ATOM 673 C CA . LEU A 1 84 ? 2.738 -9.338 7.462 1.00 88.00 84 LEU A CA 1
ATOM 674 C C . LEU A 1 84 ? 1.878 -8.293 8.184 1.00 88.00 84 LEU A C 1
ATOM 676 O O . LEU A 1 84 ? 1.425 -8.534 9.303 1.00 88.00 84 LEU A O 1
ATOM 680 N N . LEU A 1 85 ? 1.599 -7.162 7.529 1.00 87.75 85 LEU A N 1
ATOM 681 C CA . LEU A 1 85 ? 0.749 -6.098 8.063 1.00 87.75 85 LEU A CA 1
ATOM 682 C C . LEU A 1 85 ? -0.648 -6.612 8.363 1.00 87.75 85 LEU A C 1
ATOM 684 O O . LEU A 1 85 ? -1.174 -6.416 9.457 1.00 87.75 85 LEU A O 1
ATOM 688 N N . ARG A 1 86 ? -1.238 -7.309 7.392 1.00 89.12 86 ARG A N 1
ATOM 689 C CA . ARG A 1 86 ? -2.590 -7.855 7.494 1.00 89.12 86 ARG A CA 1
ATOM 690 C C . ARG A 1 86 ? -2.685 -8.903 8.602 1.00 89.12 86 ARG A C 1
ATOM 692 O O . ARG A 1 86 ? -3.644 -8.863 9.371 1.00 89.12 86 ARG A O 1
ATOM 699 N N . GLN A 1 87 ? -1.674 -9.764 8.744 1.00 89.69 87 GLN A N 1
ATOM 700 C CA . GLN A 1 87 ? -1.588 -10.725 9.851 1.00 89.69 87 GLN A CA 1
ATOM 701 C C . GLN A 1 87 ? -1.527 -10.021 11.214 1.00 89.69 87 GLN A C 1
ATOM 703 O O . GLN A 1 87 ? -2.299 -10.344 12.117 1.00 89.69 87 GLN A O 1
ATOM 708 N N . GLN A 1 88 ? -0.669 -9.008 11.358 1.00 86.56 88 GLN A N 1
ATOM 709 C CA . GLN A 1 88 ? -0.549 -8.257 12.608 1.00 86.56 88 GLN A CA 1
ATOM 710 C C . GLN A 1 88 ? -1.846 -7.521 12.961 1.00 86.56 88 GLN A C 1
ATOM 712 O O . GLN A 1 88 ? -2.289 -7.540 14.108 1.00 86.56 88 GLN A O 1
ATOM 717 N N . ILE A 1 89 ? -2.487 -6.893 11.975 1.00 89.12 89 ILE A N 1
ATOM 718 C CA . ILE A 1 89 ? -3.752 -6.181 12.172 1.00 89.12 89 ILE A CA 1
ATOM 719 C C . ILE A 1 89 ? -4.871 -7.143 1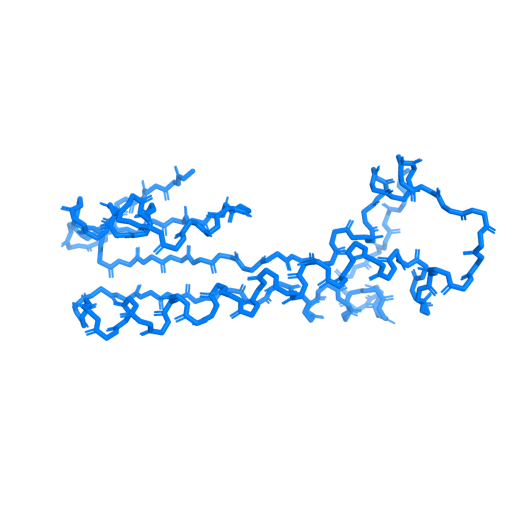2.573 1.00 89.12 89 ILE A C 1
ATOM 721 O O . ILE A 1 89 ? -5.692 -6.785 13.416 1.00 89.12 89 ILE A O 1
ATOM 725 N N . MET A 1 90 ? -4.896 -8.363 12.030 1.00 91.69 90 MET A N 1
ATOM 726 C CA . MET A 1 90 ? -5.847 -9.393 12.453 1.00 91.69 90 MET A CA 1
ATOM 727 C C . MET A 1 90 ? -5.691 -9.715 13.946 1.00 91.69 90 MET A C 1
ATOM 729 O O . MET A 1 90 ? -6.679 -9.691 14.678 1.00 91.69 90 MET A O 1
ATOM 733 N N . MET A 1 91 ? -4.457 -9.915 14.421 1.00 90.38 91 MET A N 1
ATOM 734 C CA . MET A 1 91 ? -4.185 -10.150 15.846 1.00 90.38 91 MET A CA 1
ATOM 735 C C . MET A 1 91 ? -4.566 -8.947 16.722 1.00 90.38 91 MET A C 1
ATOM 737 O O . MET A 1 91 ? -5.140 -9.113 17.796 1.00 90.38 91 MET A O 1
ATOM 741 N N . LEU A 1 92 ? -4.295 -7.722 16.264 1.00 89.19 92 LEU A N 1
ATOM 742 C CA . LEU A 1 92 ? -4.644 -6.507 17.005 1.00 89.19 92 LEU A CA 1
ATOM 743 C C . LEU A 1 92 ? -6.152 -6.282 17.099 1.00 89.19 92 LEU A C 1
ATOM 745 O O . LEU A 1 92 ? -6.630 -5.866 18.149 1.00 89.19 92 LEU A O 1
ATOM 749 N N . ARG A 1 93 ? -6.903 -6.578 16.034 1.00 92.94 93 ARG A N 1
ATOM 750 C CA . ARG A 1 93 ? -8.371 -6.515 16.050 1.00 92.94 93 ARG A CA 1
ATOM 751 C C . ARG A 1 93 ? -8.964 -7.505 17.051 1.00 92.94 93 ARG A C 1
ATOM 753 O O . ARG A 1 93 ? -9.929 -7.159 17.719 1.00 92.94 93 ARG A O 1
ATOM 760 N N . TYR A 1 94 ? -8.366 -8.691 17.182 1.00 93.94 94 TYR A N 1
ATOM 761 C CA . TYR A 1 94 ? -8.754 -9.663 18.206 1.00 93.94 94 TYR A CA 1
ATOM 762 C C . TYR A 1 94 ? -8.429 -9.164 19.623 1.00 93.94 94 TYR A C 1
ATOM 764 O O . TYR A 1 94 ? -9.273 -9.223 20.511 1.00 93.94 94 TYR A O 1
ATOM 772 N N . LYS A 1 95 ? -7.222 -8.619 19.832 1.00 92.62 95 LYS A N 1
ATOM 773 C CA . LYS A 1 95 ? -6.764 -8.123 21.142 1.00 92.62 95 LYS A CA 1
ATOM 774 C C . LYS A 1 95 ? -7.499 -6.859 21.613 1.00 92.62 95 LYS A C 1
ATOM 776 O O . LYS A 1 95 ? -7.662 -6.665 22.813 1.00 92.62 95 LYS A O 1
ATOM 781 N N . TYR A 1 96 ? -7.927 -5.996 20.690 1.00 92.69 96 TYR A N 1
ATOM 782 C CA . TYR A 1 96 ? -8.540 -4.696 20.985 1.00 92.69 96 TYR A CA 1
ATOM 783 C C . TYR A 1 96 ? -9.884 -4.525 20.255 1.00 92.69 96 TYR A C 1
ATOM 785 O O . TYR A 1 96 ? -9.987 -3.701 19.342 1.00 92.69 96 TYR A O 1
ATOM 793 N N . PRO A 1 97 ? -10.941 -5.253 20.664 1.00 94.12 97 PRO A N 1
ATOM 794 C CA . PRO A 1 97 ? -12.227 -5.263 19.957 1.00 94.12 97 PRO A CA 1
ATOM 795 C C . PRO A 1 97 ? -12.934 -3.897 19.936 1.00 94.12 97 PRO A C 1
ATOM 797 O O . PRO A 1 97 ? -13.759 -3.630 19.064 1.00 94.12 97 PRO A O 1
ATOM 800 N N . HIS A 1 98 ? -12.599 -3.002 20.871 1.00 91.81 98 HIS A N 1
ATOM 801 C CA . HIS A 1 98 ? -13.171 -1.655 20.957 1.00 91.81 98 HIS A CA 1
ATOM 802 C C . HIS A 1 98 ? -12.440 -0.605 20.102 1.00 91.81 98 HIS A C 1
ATOM 804 O O . HIS A 1 98 ? -12.921 0.526 19.993 1.00 91.81 98 HIS A O 1
ATOM 810 N N . THR A 1 99 ? -11.311 -0.953 19.475 1.00 91.44 99 THR A N 1
ATOM 811 C CA . THR A 1 99 ? -10.602 -0.068 18.544 1.00 91.44 99 THR A CA 1
ATOM 812 C C . THR A 1 99 ? -10.866 -0.496 17.106 1.00 91.44 99 THR A C 1
ATOM 814 O O . THR A 1 99 ? -10.538 -1.604 16.684 1.00 91.44 99 THR A O 1
ATOM 817 N N . LYS A 1 100 ? -11.404 0.418 16.296 1.00 92.44 100 LYS A N 1
ATOM 818 C CA . LYS A 1 100 ? -11.605 0.190 14.864 1.00 92.44 100 LYS A CA 1
ATOM 819 C C . LYS A 1 100 ? -10.302 0.424 14.108 1.00 92.44 100 LYS A C 1
ATOM 821 O O . LYS A 1 100 ? -9.931 1.561 13.825 1.00 92.44 100 LYS A O 1
ATOM 826 N N . ILE A 1 101 ? -9.625 -0.667 13.760 1.00 91.00 101 ILE A N 1
ATOM 827 C CA . ILE A 1 101 ? -8.439 -0.645 12.898 1.00 91.00 101 ILE A CA 1
ATOM 828 C C . ILE A 1 101 ? -8.881 -0.877 11.451 1.00 91.00 101 ILE A C 1
ATOM 830 O O . ILE A 1 101 ? -9.384 -1.953 11.126 1.00 91.00 101 ILE A O 1
ATOM 834 N N . ILE A 1 102 ? -8.703 0.111 10.582 1.00 89.94 102 ILE A N 1
ATOM 835 C CA . ILE A 1 102 ? -9.068 0.108 9.160 1.00 89.94 102 ILE A CA 1
ATOM 836 C C . ILE A 1 102 ? -7.783 0.006 8.344 1.00 89.94 102 ILE A C 1
ATOM 838 O O . ILE A 1 102 ? -6.816 0.692 8.656 1.00 89.94 102 ILE A O 1
ATOM 842 N N . VAL A 1 103 ? -7.772 -0.825 7.301 1.00 88.62 103 VAL A N 1
ATOM 843 C CA . VAL A 1 103 ? -6.615 -0.936 6.404 1.00 88.62 103 VAL A CA 1
ATOM 844 C C . VAL A 1 103 ? -6.954 -0.344 5.048 1.00 88.62 103 VAL A C 1
ATOM 846 O O . VAL A 1 103 ? -7.995 -0.679 4.487 1.00 88.62 103 VAL A O 1
ATOM 849 N N . VAL A 1 104 ? -6.075 0.507 4.530 1.00 88.94 104 VAL A N 1
ATOM 850 C CA . VAL A 1 104 ? -6.195 1.132 3.213 1.00 88.94 104 VAL A CA 1
ATOM 851 C C . VAL A 1 104 ? -5.314 0.374 2.229 1.00 88.94 104 VAL A C 1
ATOM 853 O O . VAL A 1 104 ? -4.095 0.310 2.388 1.00 88.94 104 VAL A O 1
ATOM 856 N N . GLU A 1 105 ? -5.944 -0.219 1.217 1.00 87.69 105 GLU A N 1
ATOM 857 C CA . GLU A 1 105 ? -5.269 -0.959 0.152 1.00 87.69 105 GLU A CA 1
ATOM 858 C C . GLU A 1 105 ? -4.829 0.005 -0.957 1.00 87.69 105 GLU A C 1
ATOM 860 O O . GLU A 1 105 ? -5.630 0.394 -1.801 1.00 87.69 105 GLU A O 1
ATOM 865 N N . TYR A 1 106 ? -3.547 0.376 -0.978 1.00 86.94 106 TYR A N 1
ATOM 866 C CA . TYR A 1 106 ? -3.004 1.237 -2.039 1.00 86.94 106 TYR A CA 1
ATOM 867 C C . TYR A 1 106 ? -2.457 0.479 -3.245 1.00 86.94 106 TYR A C 1
ATOM 869 O O . TYR A 1 106 ? -2.329 1.048 -4.326 1.00 86.94 106 TYR A O 1
ATOM 877 N N . TYR A 1 107 ? -2.135 -0.804 -3.087 1.00 90.19 107 TYR A N 1
ATOM 878 C CA . TYR A 1 107 ? -1.380 -1.532 -4.102 1.00 90.19 107 TYR A CA 1
ATOM 879 C C . TYR A 1 107 ? -2.145 -1.680 -5.425 1.00 90.19 107 TYR A C 1
ATOM 881 O O . TYR A 1 107 ? -1.608 -1.363 -6.482 1.00 90.19 107 TYR A O 1
ATOM 889 N N . LYS A 1 108 ? -3.402 -2.141 -5.379 1.00 91.00 108 LYS A N 1
ATOM 890 C CA . LYS A 1 108 ? -4.210 -2.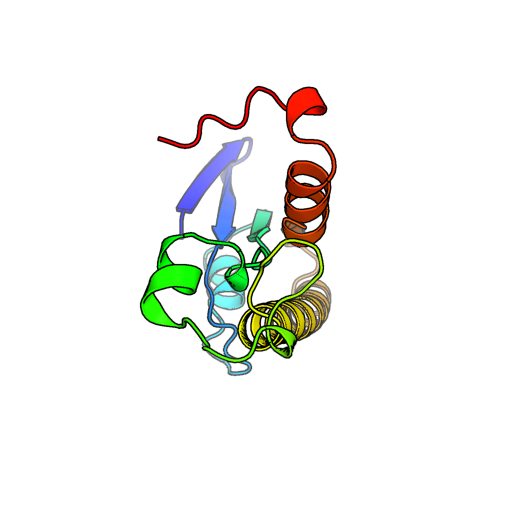347 -6.592 1.00 91.00 108 LYS A CA 1
ATOM 891 C C . LYS A 1 108 ? -4.635 -1.042 -7.265 1.00 91.00 108 LYS A C 1
ATOM 893 O O . LYS A 1 108 ? -4.470 -0.978 -8.478 1.00 91.00 108 LYS A O 1
ATOM 898 N N . PRO A 1 109 ? -5.121 -0.008 -6.543 1.00 91.25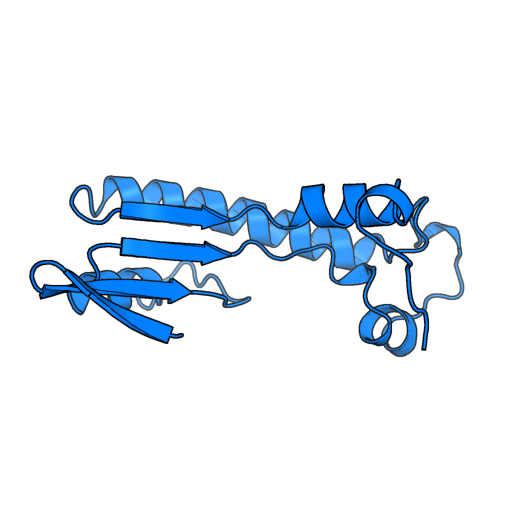 109 PRO A N 1
ATOM 899 C CA . PRO A 1 109 ? -5.419 1.277 -7.172 1.00 91.25 109 PRO A CA 1
ATOM 900 C C . PRO A 1 109 ? -4.216 1.867 -7.909 1.00 91.25 109 PRO A C 1
ATOM 902 O O . PRO A 1 109 ? -4.373 2.387 -9.005 1.00 91.25 109 PRO A O 1
ATOM 905 N N . PHE A 1 110 ? -3.006 1.716 -7.358 1.00 91.44 110 PHE A N 1
ATOM 906 C CA . PHE A 1 110 ? -1.792 2.162 -8.037 1.00 91.44 110 PHE A CA 1
ATOM 907 C C . PHE A 1 110 ? -1.550 1.408 -9.351 1.00 91.44 110 PHE A C 1
ATOM 909 O O . PHE A 1 110 ? -1.231 2.022 -10.359 1.00 91.44 110 PHE A O 1
ATOM 916 N N . LEU A 1 111 ? -1.718 0.081 -9.372 1.00 91.31 111 LEU A N 1
ATOM 917 C CA . LEU A 1 111 ? -1.581 -0.683 -10.617 1.00 91.31 111 LEU A CA 1
ATOM 918 C C . LEU A 1 111 ? -2.672 -0.334 -11.635 1.00 91.31 111 LEU A C 1
ATOM 920 O O . LEU A 1 111 ? -2.372 -0.211 -12.815 1.00 91.31 111 LEU A O 1
ATOM 924 N N . ALA A 1 112 ? -3.910 -0.126 -11.181 1.00 91.50 112 ALA A N 1
ATOM 925 C CA . ALA A 1 112 ? -5.005 0.305 -12.046 1.00 91.50 112 ALA A CA 1
ATOM 926 C C . ALA A 1 112 ? -4.725 1.678 -12.676 1.00 91.50 112 ALA A C 1
ATOM 928 O O . ALA A 1 112 ? -5.026 1.888 -13.846 1.00 91.50 112 ALA A O 1
ATOM 929 N N . PHE A 1 113 ? -4.099 2.583 -11.921 1.00 89.44 113 PHE A N 1
ATOM 930 C CA . PHE A 1 113 ? -3.630 3.867 -12.431 1.00 89.44 113 PHE A CA 1
ATOM 931 C C . PHE A 1 113 ? -2.561 3.706 -13.522 1.00 89.44 113 PHE A C 1
ATOM 933 O O . PHE A 1 113 ? -2.616 4.397 -14.531 1.00 89.44 113 PHE A O 1
ATOM 940 N N . LEU A 1 114 ? -1.623 2.764 -13.362 1.00 89.81 114 LEU A N 1
ATOM 941 C CA . LEU A 1 114 ? -0.632 2.459 -14.401 1.00 89.81 114 LEU A CA 1
ATOM 942 C C . LEU A 1 114 ? -1.250 1.805 -15.646 1.00 89.81 114 LEU A C 1
ATOM 944 O O . LEU A 1 114 ? -0.751 2.012 -16.747 1.00 89.81 114 LEU A O 1
ATOM 948 N N . ASP A 1 115 ? -2.300 1.000 -15.474 1.00 90.81 115 ASP A N 1
ATOM 949 C CA . ASP A 1 115 ? -2.997 0.336 -16.581 1.00 90.81 115 ASP A CA 1
ATOM 950 C C . ASP A 1 115 ? -3.900 1.303 -17.370 1.00 90.81 115 ASP A C 1
ATOM 952 O O . ASP A 1 115 ? -4.079 1.123 -18.572 1.00 90.81 115 ASP A O 1
ATOM 956 N N . MET A 1 116 ? -4.494 2.304 -16.709 1.00 89.19 116 MET A N 1
ATOM 957 C CA . MET A 1 116 ? -5.496 3.205 -17.297 1.00 89.19 116 MET A CA 1
ATOM 958 C C . MET A 1 116 ? -5.294 4.659 -16.841 1.00 89.19 116 MET A C 1
ATOM 960 O O . MET A 1 116 ? -6.186 5.213 -16.194 1.00 89.19 116 MET A O 1
ATOM 964 N N . PRO A 1 117 ? -4.153 5.298 -17.153 1.00 85.12 117 PRO A N 1
ATOM 965 C CA . PRO A 1 117 ? -3.851 6.638 -16.656 1.00 85.12 117 PRO A CA 1
ATOM 966 C C . PRO A 1 117 ? -4.959 7.637 -17.008 1.00 85.12 117 PRO A C 1
ATOM 968 O O . PRO A 1 117 ? -5.498 8.269 -16.107 1.00 85.12 117 PRO A O 1
ATOM 971 N N . GLU A 1 118 ? -5.409 7.657 -18.268 1.00 86.19 118 GLU A N 1
ATOM 972 C CA . GLU A 1 118 ? -6.444 8.568 -18.788 1.00 86.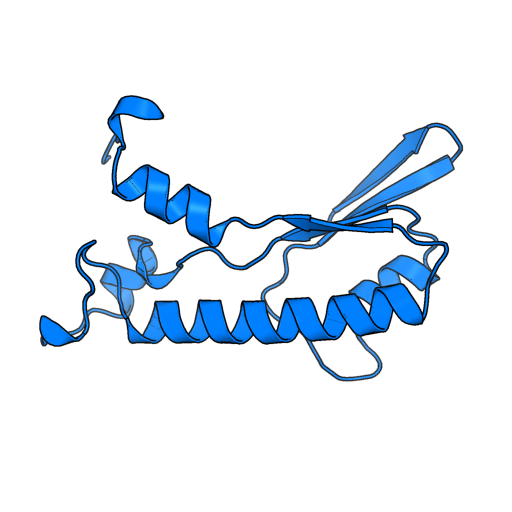19 118 GLU A CA 1
ATOM 973 C C . GLU A 1 118 ? -7.764 8.538 -18.000 1.00 86.19 118 GLU A C 1
ATOM 975 O O . GLU A 1 118 ? -8.471 9.541 -17.930 1.00 86.19 118 GLU A O 1
ATOM 980 N N . HIS A 1 119 ? -8.095 7.412 -17.361 1.00 88.06 119 HIS A N 1
ATOM 981 C CA . HIS A 1 119 ? -9.308 7.289 -16.552 1.00 88.06 119 HIS A CA 1
ATOM 982 C C . HIS A 1 119 ? -9.227 8.060 -15.225 1.00 88.06 119 HIS A C 1
ATOM 984 O O . HIS A 1 119 ? -10.250 8.415 -14.641 1.00 88.06 119 HIS A O 1
ATOM 990 N N . PHE A 1 120 ? -8.012 8.319 -14.740 1.00 82.12 120 PHE A N 1
ATOM 991 C CA . PHE A 1 120 ? -7.740 9.003 -13.476 1.00 82.12 120 PHE A CA 1
ATOM 992 C C . PHE A 1 120 ? -7.155 10.415 -13.671 1.00 82.12 120 PHE A C 1
ATOM 994 O O . PHE A 1 120 ? -6.936 11.114 -12.681 1.00 82.12 120 PHE A O 1
ATOM 1001 N N . GLY A 1 121 ? -6.923 10.834 -14.921 1.00 78.75 121 GLY A N 1
ATOM 1002 C CA . GLY A 1 121 ? -6.327 12.116 -15.314 1.00 78.75 121 GLY A CA 1
ATOM 1003 C C . GLY A 1 121 ? -5.116 11.939 -16.239 1.00 78.75 121 GLY A C 1
ATOM 1004 O O . GLY A 1 121 ? -4.679 10.827 -16.507 1.00 78.75 121 GLY A O 1
ATOM 1005 N N . GLU A 1 122 ? -4.537 13.025 -16.747 1.00 64.19 122 GLU A N 1
ATOM 1006 C CA . GLU A 1 122 ? -3.297 12.909 -17.524 1.00 64.19 122 GLU A CA 1
ATOM 1007 C C . GLU A 1 122 ? -2.110 12.561 -16.618 1.00 64.19 122 GLU A C 1
ATOM 1009 O O . GLU A 1 122 ? -1.887 13.171 -15.566 1.00 64.19 122 GLU A O 1
ATOM 1014 N N . LEU A 1 123 ? -1.314 11.580 -17.051 1.00 59.31 123 LEU A N 1
ATOM 1015 C CA . LEU A 1 123 ? -0.024 11.273 -16.450 1.00 59.31 123 LEU A CA 1
ATOM 1016 C C . LEU A 1 123 ? 0.952 12.398 -16.828 1.00 59.31 123 LEU A C 1
ATOM 1018 O O . LEU A 1 123 ? 1.664 12.299 -17.824 1.00 59.31 123 LEU A O 1
ATOM 1022 N N . VAL A 1 124 ? 0.973 13.487 -16.056 1.00 53.16 124 VAL A N 1
ATOM 1023 C CA . VAL A 1 124 ? 1.973 14.545 -16.240 1.00 53.16 124 VAL A CA 1
ATOM 1024 C C . VAL A 1 124 ? 3.322 14.005 -15.763 1.00 53.16 124 VAL A C 1
ATOM 1026 O O . VAL A 1 124 ? 3.683 14.099 -14.590 1.00 53.16 124 VAL A O 1
ATOM 1029 N N . LEU A 1 125 ? 4.047 13.370 -16.680 1.00 49.50 125 LEU A N 1
ATOM 1030 C CA . LEU A 1 125 ? 5.470 13.097 -16.535 1.00 49.50 125 LEU A CA 1
ATOM 1031 C C . LEU A 1 125 ? 6.194 14.444 -16.676 1.00 49.50 125 LEU A C 1
ATOM 1033 O O . LEU A 1 125 ? 6.409 14.909 -17.793 1.00 49.50 125 LEU A O 1
ATOM 1037 N N . LEU A 1 126 ? 6.477 15.094 -15.544 1.00 39.50 126 LEU A N 1
ATOM 1038 C CA . LEU A 1 126 ? 7.442 16.199 -15.471 1.00 39.50 126 LEU A CA 1
ATOM 1039 C C . LEU A 1 126 ? 8.870 15.672 -15.644 1.00 39.50 126 LEU A C 1
ATOM 1041 O O . LEU A 1 126 ? 9.174 14.610 -15.047 1.00 39.50 126 LEU A O 1
#

Organism: Aegilops tauschii subsp. strangulata (NCBI:txid200361)

Sequence (126 aa):
MMCIPKSFGSKQCIFQYIYINRDFDNPLQRLVQHGAKYIVVADIFPIGCLPGALTKLANPNKVEYDRHGCLKRVNRLARYHNSLLRQQIMMLRYKYPHTKIIVVEYYKPFLAFLDMPEHFGELVLL

InterPro domains:
  IPR036514 SGNH hydrolase superfamily [G3DSA:3.40.50.1110] (12-123)

Secondary structure (DSSP, 8-state):
-EEEE-GGGPEEEEE--S----SS--HHHHHHHTTEEEEEEEPPP-GGGSHHHHHHT--S-GGGB-TTS-BHHHHHHHHHHHHHHHHHHHHHHHH-TTSEEEEE--HHHHHHHHH-HHHH------

Foldseek 3Di:
DDWDQDPPRAIAEEDEDLDQDPDPVGVVVVCVVVRHQHYEYEQDAQPQLDPVNCVPVPDPDQVLADPLRGGVVSSVSSVVSRVVVVVVVVVVCVVCVRHHYHYDYRHVVVVVCSVCVVVVHDPPPD